Protein AF-A0A5U3G5N7-F1 (afdb_monomer_lite)

pLDDT: mean 86.76, std 11.55, range [34.03, 95.5]

Organism: Salmonella enterica I (NCBI:txid59201)

InterPro domains:
  IPR041140 Defence against restriction A, N-terminal [PF18788] (10-101)

Structure (mmCIF, N/CA/C/O backbone):
data_AF-A0A5U3G5N7-F1
#
_entry.id   AF-A0A5U3G5N7-F1
#
loop_
_atom_site.group_PDB
_atom_site.id
_atom_site.type_symbol
_atom_site.label_atom_id
_atom_site.label_alt_id
_atom_site.label_comp_id
_atom_site.label_asym_id
_atom_site.label_entity_id
_atom_site.label_seq_id
_atom_site.pdbx_PDB_ins_code
_atom_site.Cartn_x
_atom_site.Cartn_y
_atom_site.Cartn_z
_atom_site.occupancy
_atom_site.B_iso_or_equiv
_atom_site.auth_seq_id
_atom_site.auth_comp_id
_atom_site.auth_asym_id
_atom_site.auth_atom_id
_atom_site.pdbx_PDB_model_num
ATOM 1 N N . MET A 1 1 ? 2.552 1.329 -28.485 1.00 34.03 1 MET A N 1
ATOM 2 C CA . MET A 1 1 ? 2.959 0.572 -27.283 1.00 34.03 1 MET A CA 1
ATOM 3 C C . MET A 1 1 ? 1.820 0.660 -26.285 1.00 34.03 1 MET A C 1
ATOM 5 O O . MET A 1 1 ? 1.634 1.702 -25.669 1.00 34.03 1 MET A O 1
ATOM 9 N N . THR A 1 2 ? 0.983 -0.370 -26.220 1.00 40.31 2 THR A N 1
ATOM 10 C CA . THR A 1 2 ? -0.191 -0.418 -25.340 1.00 40.31 2 THR A CA 1
ATOM 11 C C . THR A 1 2 ? 0.303 -0.745 -23.934 1.00 40.31 2 THR A C 1
ATOM 13 O O . THR A 1 2 ? 0.330 -1.898 -23.523 1.00 40.31 2 THR A O 1
ATOM 16 N N . GLY A 1 3 ? 0.840 0.262 -23.243 1.00 42.22 3 GLY A N 1
ATOM 17 C CA . GLY A 1 3 ? 1.272 0.116 -21.860 1.00 42.22 3 GLY A CA 1
ATOM 18 C C . GLY A 1 3 ? 0.037 -0.123 -21.011 1.00 42.22 3 GLY A C 1
ATOM 19 O O . GLY A 1 3 ? -0.717 0.820 -20.771 1.00 42.22 3 GLY A O 1
ATOM 20 N N . ASN A 1 4 ? -0.191 -1.371 -20.603 1.00 47.41 4 ASN A N 1
ATOM 21 C CA . ASN A 1 4 ? -1.111 -1.682 -19.519 1.00 47.41 4 ASN A CA 1
ATOM 22 C C . ASN A 1 4 ? -0.614 -0.892 -18.308 1.00 47.41 4 ASN A C 1
ATOM 24 O O . ASN A 1 4 ? 0.347 -1.281 -17.654 1.00 47.41 4 ASN A O 1
ATOM 28 N N . LYS A 1 5 ? -1.190 0.292 -18.092 1.00 56.28 5 LYS A N 1
ATOM 29 C CA . LYS A 1 5 ? -0.916 1.106 -16.915 1.00 56.28 5 LYS A CA 1
ATOM 30 C C . LYS A 1 5 ? -1.454 0.286 -15.759 1.00 56.28 5 LYS A C 1
ATOM 32 O O . LYS A 1 5 ? -2.652 0.048 -15.715 1.00 56.28 5 LYS A O 1
ATOM 37 N N . TYR A 1 6 ? -0.570 -0.243 -14.929 1.00 67.56 6 TYR A N 1
ATOM 38 C CA . TYR A 1 6 ? -0.939 -0.798 -13.639 1.00 67.56 6 TYR A CA 1
ATOM 39 C C . TYR A 1 6 ? -0.899 0.333 -12.611 1.00 67.56 6 TYR A C 1
ATOM 41 O O . TYR A 1 6 ? -0.351 1.410 -12.858 1.00 67.56 6 TYR A O 1
ATOM 49 N N . ALA A 1 7 ? -1.520 0.109 -11.460 1.00 73.81 7 ALA A N 1
ATOM 50 C CA . ALA A 1 7 ? -1.413 1.009 -10.327 1.00 73.81 7 ALA A CA 1
ATOM 51 C C . ALA A 1 7 ? 0.060 1.148 -9.890 1.00 73.81 7 ALA A C 1
ATOM 53 O O . ALA A 1 7 ? 0.604 0.247 -9.251 1.00 73.81 7 ALA A O 1
ATOM 54 N N . THR A 1 8 ? 0.686 2.279 -10.224 1.00 80.19 8 THR A N 1
ATOM 55 C CA . THR A 1 8 ? 2.056 2.605 -9.819 1.00 80.19 8 THR A CA 1
ATOM 56 C C . THR A 1 8 ? 2.084 3.612 -8.677 1.00 80.19 8 THR A C 1
ATOM 58 O O . THR A 1 8 ? 1.220 4.487 -8.554 1.00 80.19 8 THR A O 1
ATOM 61 N N . VAL A 1 9 ? 3.100 3.486 -7.831 1.00 86.25 9 VAL A N 1
ATOM 62 C CA . VAL A 1 9 ? 3.443 4.433 -6.767 1.00 86.25 9 VAL A CA 1
ATOM 63 C C . VAL A 1 9 ? 4.913 4.822 -6.883 1.00 86.25 9 VAL A C 1
ATOM 65 O O . VAL A 1 9 ? 5.710 4.117 -7.497 1.00 86.25 9 VAL A O 1
ATOM 68 N N . ASP A 1 10 ? 5.281 5.953 -6.290 1.00 86.81 10 ASP A N 1
ATOM 69 C CA . ASP A 1 10 ? 6.675 6.389 -6.241 1.00 86.81 10 ASP A CA 1
ATOM 70 C C . ASP A 1 10 ? 7.491 5.447 -5.340 1.00 86.81 10 ASP A C 1
ATOM 72 O O . ASP A 1 10 ? 7.309 5.422 -4.118 1.00 86.81 10 ASP A O 1
ATOM 76 N N . PHE A 1 11 ? 8.392 4.669 -5.946 1.00 86.56 11 PHE A N 1
ATOM 77 C CA . PHE A 1 11 ? 9.226 3.704 -5.234 1.00 86.56 11 PHE A CA 1
ATOM 78 C C . PHE A 1 11 ? 10.160 4.362 -4.214 1.00 86.56 11 PHE A C 1
ATOM 80 O O . PHE A 1 11 ? 10.525 3.719 -3.229 1.00 86.56 11 PHE A O 1
ATOM 87 N N . ASP A 1 12 ? 10.523 5.635 -4.369 1.00 88.69 12 ASP A N 1
ATOM 88 C CA . ASP A 1 12 ? 11.353 6.342 -3.389 1.00 88.69 12 ASP A CA 1
ATOM 89 C C . ASP A 1 12 ? 10.553 6.798 -2.165 1.00 88.69 12 ASP A C 1
ATOM 91 O O . ASP A 1 12 ? 11.130 7.060 -1.105 1.00 88.69 12 ASP A O 1
ATOM 95 N N . GLN A 1 13 ? 9.223 6.820 -2.267 1.00 90.38 13 GLN A N 1
ATOM 96 C CA . GLN A 1 13 ? 8.301 7.307 -1.241 1.00 90.38 13 GLN A CA 1
ATOM 97 C C . GLN A 1 13 ? 7.283 6.236 -0.829 1.00 90.38 13 GLN A C 1
ATOM 99 O O . GLN A 1 13 ? 6.091 6.508 -0.697 1.00 90.38 13 GLN A O 1
ATOM 104 N N . ILE A 1 14 ? 7.737 5.013 -0.549 1.00 92.38 14 ILE A N 1
ATOM 105 C CA . ILE A 1 14 ? 6.872 3.976 0.030 1.00 92.38 14 ILE A CA 1
ATOM 106 C C . ILE A 1 14 ? 6.686 4.274 1.520 1.00 92.38 14 ILE A C 1
ATOM 108 O O . ILE A 1 14 ? 7.325 3.676 2.375 1.00 92.38 14 ILE A O 1
ATOM 112 N N . ASN A 1 15 ? 5.869 5.276 1.822 1.00 91.81 15 ASN A N 1
ATOM 113 C CA . ASN A 1 15 ? 5.507 5.780 3.146 1.00 91.81 15 ASN A CA 1
ATOM 114 C C . ASN A 1 15 ? 4.134 6.475 3.048 1.00 91.81 15 ASN A C 1
ATOM 116 O O . ASN A 1 15 ? 3.531 6.517 1.975 1.00 91.81 15 ASN A O 1
ATOM 120 N N . GLU A 1 16 ? 3.636 7.049 4.142 1.00 91.44 16 GLU A N 1
ATOM 121 C CA . GLU A 1 16 ? 2.328 7.719 4.163 1.00 91.44 16 GLU A CA 1
ATOM 122 C C . GLU A 1 16 ? 2.167 8.789 3.065 1.00 91.44 16 GLU A C 1
ATOM 124 O O . GLU A 1 16 ? 1.114 8.889 2.430 1.00 91.44 16 GLU A O 1
ATOM 129 N N . LYS A 1 17 ? 3.233 9.545 2.767 1.00 91.62 17 LYS A N 1
ATOM 130 C CA . LYS A 1 17 ? 3.207 10.609 1.758 1.00 91.62 17 LYS A CA 1
ATOM 131 C C . LYS A 1 17 ? 3.035 10.052 0.346 1.00 91.62 17 LYS A C 1
ATOM 133 O O . LYS A 1 17 ? 2.147 10.515 -0.371 1.00 91.62 17 LYS A O 1
ATOM 138 N N . GLY A 1 18 ? 3.857 9.087 -0.067 1.00 90.06 18 GLY A N 1
ATOM 139 C CA . GLY A 1 18 ? 3.761 8.527 -1.422 1.00 90.06 18 GLY A CA 1
ATOM 140 C C . GLY A 1 18 ? 2.575 7.580 -1.606 1.00 90.06 18 GLY A C 1
ATOM 141 O O . GLY A 1 18 ? 2.074 7.431 -2.719 1.00 90.06 18 GLY A O 1
ATOM 142 N N . LEU A 1 19 ? 2.041 7.018 -0.5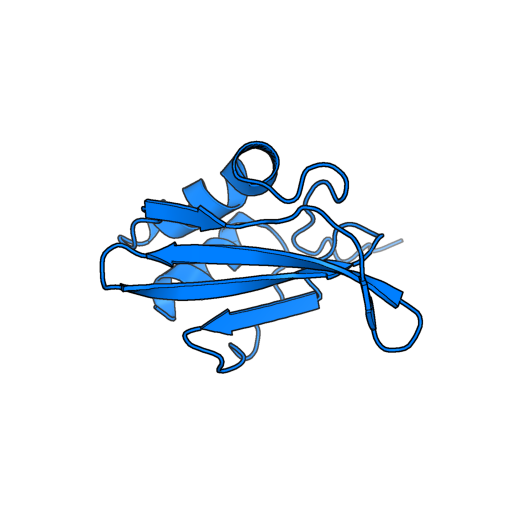17 1.00 92.94 19 LEU A N 1
ATOM 143 C CA . LEU A 1 19 ? 0.856 6.155 -0.544 1.00 92.94 19 LEU A CA 1
ATOM 144 C C . LEU A 1 19 ? -0.466 6.913 -0.365 1.00 92.94 19 LEU A C 1
ATOM 146 O O . LEU A 1 19 ? -1.533 6.299 -0.425 1.00 92.94 19 LEU A O 1
ATOM 150 N N . LYS A 1 20 ? -0.439 8.243 -0.219 1.00 93.06 20 LYS A 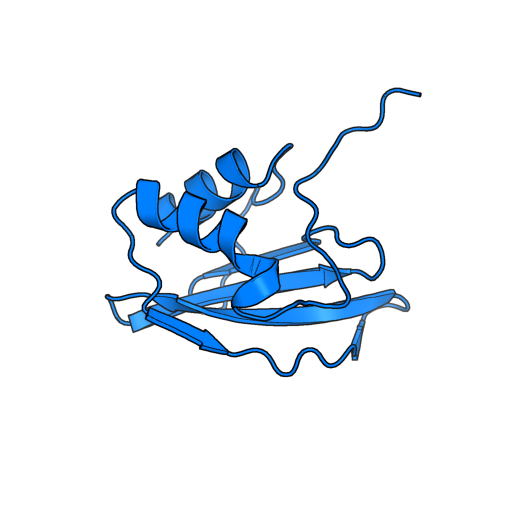N 1
ATOM 151 C CA . LYS A 1 20 ? -1.626 9.074 0.040 1.00 93.06 20 LYS A CA 1
ATOM 152 C C . LYS A 1 20 ? -2.778 8.833 -0.938 1.00 93.06 20 LYS A C 1
ATOM 154 O O . LYS A 1 20 ? -3.937 8.781 -0.522 1.00 93.06 20 LYS A O 1
ATOM 159 N N . SER A 1 21 ? -2.485 8.665 -2.228 1.00 91.56 21 SER A N 1
ATOM 160 C CA . SER A 1 21 ? -3.509 8.398 -3.251 1.00 91.56 21 SER A CA 1
ATOM 161 C C . SER A 1 21 ? -4.184 7.038 -3.061 1.00 91.56 21 SER A C 1
ATOM 163 O O . SER A 1 21 ? -5.397 6.930 -3.244 1.00 91.56 21 SER A O 1
ATOM 165 N N . LEU A 1 22 ? -3.419 6.019 -2.658 1.00 91.56 22 LEU A N 1
ATOM 166 C CA . LEU A 1 22 ? -3.934 4.680 -2.376 1.00 91.56 22 LEU A CA 1
ATOM 167 C C . LEU A 1 22 ? -4.762 4.673 -1.089 1.00 91.56 22 LEU A C 1
ATOM 169 O O . LEU A 1 22 ? -5.883 4.177 -1.092 1.00 91.56 22 LEU A O 1
ATOM 173 N N . ILE A 1 23 ? -4.257 5.308 -0.030 1.00 93.75 23 ILE A N 1
ATOM 174 C CA . ILE A 1 23 ? -4.969 5.484 1.244 1.00 93.75 23 ILE A CA 1
ATOM 175 C C . ILE A 1 23 ? -6.308 6.187 1.013 1.00 93.75 23 ILE A C 1
ATOM 177 O O . ILE A 1 23 ? -7.352 5.716 1.450 1.00 93.75 23 ILE A O 1
ATOM 181 N N . THR A 1 24 ? -6.301 7.276 0.239 1.00 93.88 24 THR A N 1
ATOM 182 C CA . THR A 1 24 ? -7.528 7.997 -0.126 1.00 93.88 24 THR A CA 1
ATOM 183 C C . THR A 1 24 ? -8.513 7.102 -0.882 1.00 93.88 24 THR A C 1
ATOM 185 O O . THR A 1 24 ? -9.720 7.211 -0.677 1.00 93.88 24 THR A O 1
ATOM 188 N N . ALA A 1 25 ? -8.028 6.231 -1.771 1.00 92.44 25 ALA A N 1
ATOM 189 C CA . ALA A 1 25 ? -8.883 5.305 -2.508 1.00 92.44 25 ALA A CA 1
ATOM 190 C C . ALA A 1 25 ? -9.496 4.224 -1.603 1.00 92.44 25 ALA A C 1
ATOM 192 O O . ALA A 1 25 ? -10.681 3.933 -1.752 1.00 92.44 25 ALA A O 1
ATOM 193 N N . ILE A 1 26 ? -8.732 3.693 -0.644 1.00 92.62 26 ILE A N 1
ATOM 194 C CA . ILE A 1 26 ? -9.225 2.745 0.368 1.00 92.62 26 ILE A CA 1
ATOM 195 C C . ILE A 1 26 ? -10.288 3.421 1.242 1.00 92.62 26 ILE A C 1
ATOM 197 O O . ILE A 1 26 ? -11.404 2.918 1.334 1.00 92.62 26 ILE A O 1
ATOM 201 N N . ASN A 1 27 ? -10.008 4.618 1.766 1.00 93.06 27 ASN A N 1
ATOM 202 C CA . ASN A 1 27 ? -10.932 5.368 2.627 1.00 93.06 27 ASN A CA 1
ATOM 203 C C . ASN A 1 27 ? -12.289 5.656 1.967 1.00 93.06 27 ASN A C 1
ATOM 205 O O . ASN A 1 27 ? -13.319 5.690 2.637 1.00 93.06 27 ASN A O 1
ATOM 209 N N . LYS A 1 28 ? -12.331 5.796 0.637 1.00 93.62 28 LYS A N 1
ATOM 210 C CA . LYS A 1 28 ? -13.585 5.977 -0.117 1.00 93.62 28 LYS A CA 1
ATOM 211 C C . LYS A 1 28 ? -14.508 4.755 -0.116 1.00 93.62 28 LYS A C 1
ATOM 213 O O . LYS A 1 28 ? -15.654 4.885 -0.533 1.00 93.62 28 LYS A O 1
ATOM 218 N N . THR A 1 29 ? -14.032 3.592 0.320 1.00 90.31 29 THR A N 1
ATOM 219 C CA . THR A 1 29 ? -14.847 2.371 0.431 1.00 90.31 29 THR A CA 1
ATOM 220 C C . THR A 1 29 ? -15.585 2.247 1.765 1.00 90.31 29 THR A C 1
ATOM 222 O O . THR A 1 29 ? -16.418 1.358 1.895 1.00 90.31 29 THR A O 1
ATOM 225 N N . GLY A 1 30 ? -15.311 3.133 2.731 1.00 89.00 30 GLY A N 1
ATOM 226 C CA . GLY A 1 30 ? -15.802 3.031 4.112 1.00 89.00 30 GLY A CA 1
ATOM 227 C C . GLY A 1 30 ? -14.775 2.445 5.091 1.00 89.00 30 GLY A C 1
ATOM 228 O O . GLY A 1 30 ? -14.962 2.539 6.302 1.00 89.00 30 GLY A O 1
ATOM 229 N N . THR A 1 31 ? -13.668 1.907 4.578 1.00 91.88 31 THR A N 1
ATOM 230 C CA . THR A 1 31 ? -12.551 1.371 5.366 1.00 91.88 31 THR A CA 1
ATOM 231 C C . THR A 1 31 ? -11.531 2.459 5.676 1.00 91.88 31 THR A C 1
ATOM 233 O O . THR A 1 31 ? -10.916 2.984 4.757 1.00 91.88 31 THR A O 1
ATOM 236 N N . THR A 1 32 ? -11.298 2.781 6.948 1.00 93.94 32 THR A N 1
ATOM 237 C CA . THR A 1 32 ? -10.312 3.804 7.340 1.00 93.94 32 THR A CA 1
ATOM 238 C C . THR A 1 32 ? -8.933 3.195 7.575 1.00 93.94 32 THR A C 1
ATOM 240 O O 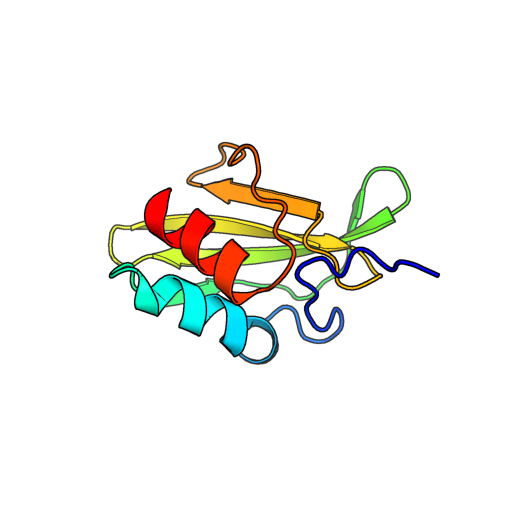. THR A 1 32 ? -8.788 2.295 8.403 1.00 93.94 32 THR A O 1
ATOM 243 N N . VAL A 1 33 ? -7.910 3.726 6.902 1.00 94.88 33 VAL A N 1
ATOM 244 C CA . VAL A 1 33 ? -6.498 3.495 7.253 1.00 94.88 33 VAL A CA 1
ATOM 245 C C . VAL A 1 33 ? -6.114 4.411 8.417 1.00 94.88 33 VAL A C 1
ATOM 247 O O . VAL A 1 33 ? -6.228 5.630 8.295 1.00 94.88 33 VAL A O 1
ATOM 250 N N . LEU A 1 34 ? -5.659 3.828 9.525 1.00 94.69 34 LEU A N 1
ATOM 251 C CA . LEU A 1 34 ? -5.197 4.547 10.715 1.00 94.69 34 LEU A CA 1
ATOM 252 C C . LEU A 1 34 ? -3.709 4.887 10.655 1.00 94.69 34 LEU A C 1
ATOM 254 O O . LEU A 1 34 ? -3.315 5.986 11.029 1.00 94.69 34 LEU A O 1
ATOM 258 N N . GLU A 1 35 ? -2.890 3.940 10.202 1.00 94.06 35 GLU A N 1
ATOM 259 C CA . GLU A 1 35 ? -1.435 4.067 10.250 1.00 94.06 35 GLU A CA 1
ATOM 260 C C . GLU A 1 35 ? -0.780 3.414 9.034 1.00 94.06 35 GLU A C 1
ATOM 262 O O . GLU A 1 35 ? -1.284 2.435 8.472 1.00 94.06 35 GLU A O 1
ATOM 267 N N . VAL A 1 36 ? 0.366 3.967 8.636 1.00 95.25 36 VAL A N 1
ATOM 268 C CA . VAL A 1 36 ? 1.228 3.425 7.588 1.00 95.25 36 VAL A CA 1
ATOM 269 C C . VAL A 1 36 ? 2.583 3.078 8.188 1.00 95.25 36 VAL A C 1
ATOM 271 O O . VAL A 1 36 ? 3.426 3.949 8.391 1.00 95.25 36 VAL A O 1
ATOM 274 N N . GLU A 1 37 ? 2.835 1.791 8.396 1.00 93.25 37 GLU A N 1
ATOM 275 C CA . GLU A 1 37 ? 4.157 1.314 8.781 1.00 93.25 37 GLU A CA 1
ATOM 276 C C . GLU A 1 37 ? 4.970 1.007 7.523 1.00 93.25 37 GLU A C 1
ATOM 278 O O . GLU A 1 37 ? 4.660 0.093 6.751 1.00 93.25 37 GLU A O 1
ATOM 283 N N . SER A 1 38 ? 6.059 1.736 7.310 1.00 92.06 38 SER A N 1
ATOM 284 C CA . SER A 1 38 ? 7.004 1.405 6.251 1.00 92.06 38 SER A CA 1
ATOM 285 C C . SER A 1 38 ? 8.421 1.778 6.641 1.00 92.06 38 SER A C 1
ATOM 287 O O . SER A 1 38 ? 8.695 2.903 7.048 1.00 92.06 38 SER A O 1
ATOM 289 N N . SER A 1 39 ? 9.348 0.845 6.439 1.00 85.19 39 SER A N 1
ATOM 290 C CA . SER A 1 39 ? 10.780 1.124 6.560 1.00 85.19 39 SER A CA 1
ATOM 291 C C . SER A 1 39 ? 11.335 1.866 5.341 1.00 85.19 39 SER A C 1
ATOM 293 O O . SER A 1 39 ? 12.480 2.313 5.374 1.00 85.19 39 SER A O 1
ATOM 295 N N . ASN A 1 40 ? 10.564 1.930 4.241 1.00 86.31 40 ASN A N 1
ATOM 296 C CA . ASN A 1 40 ? 10.977 2.400 2.914 1.00 86.31 40 ASN A CA 1
ATOM 297 C C . ASN A 1 40 ? 12.315 1.790 2.429 1.00 86.31 40 ASN A C 1
ATOM 299 O O . ASN A 1 40 ? 12.968 2.310 1.522 1.00 86.31 40 ASN A O 1
ATOM 303 N N . ARG A 1 41 ? 12.742 0.672 3.030 1.00 87.94 41 ARG A N 1
ATOM 304 C CA . ARG A 1 41 ? 13.986 -0.027 2.716 1.00 87.94 41 ARG A CA 1
ATOM 305 C C . ARG A 1 41 ? 13.697 -1.077 1.655 1.00 87.94 41 ARG A C 1
ATOM 307 O O . ARG A 1 41 ? 12.821 -1.920 1.830 1.00 87.94 41 ARG A O 1
ATOM 314 N N . ALA A 1 42 ? 14.463 -1.037 0.570 1.00 90.44 42 ALA A N 1
ATOM 315 C CA . ALA A 1 42 ? 14.404 -2.076 -0.443 1.00 90.44 42 ALA A CA 1
ATOM 316 C C . ALA A 1 42 ? 15.027 -3.376 0.087 1.00 90.44 42 ALA A C 1
ATOM 318 O O . ALA A 1 42 ? 16.074 -3.370 0.734 1.00 90.44 42 ALA A O 1
ATOM 319 N N . THR A 1 43 ? 14.380 -4.488 -0.224 1.00 91.25 43 THR A N 1
ATOM 320 C CA . THR A 1 43 ? 14.862 -5.855 -0.025 1.00 91.25 43 THR A CA 1
ATOM 321 C C . THR A 1 43 ? 14.915 -6.544 -1.382 1.00 91.25 43 THR A C 1
ATOM 323 O O . THR A 1 43 ? 14.214 -6.133 -2.304 1.00 91.25 43 THR A O 1
ATOM 326 N N . THR A 1 44 ? 15.748 -7.569 -1.535 1.00 91.31 44 THR A N 1
ATOM 327 C CA . THR A 1 44 ? 15.787 -8.347 -2.778 1.00 91.31 44 THR A CA 1
ATOM 328 C C . THR A 1 44 ? 14.923 -9.584 -2.616 1.00 91.31 44 THR A C 1
ATOM 330 O O . THR A 1 44 ? 15.121 -10.361 -1.682 1.00 91.31 44 THR A O 1
ATOM 333 N N . LYS A 1 45 ? 13.984 -9.782 -3.538 1.00 85.81 45 LYS A N 1
ATOM 334 C CA . LYS A 1 45 ? 13.134 -10.967 -3.607 1.00 85.81 45 LYS A CA 1
ATOM 335 C C . LYS A 1 45 ? 13.165 -11.499 -5.033 1.00 85.81 45 LYS A C 1
ATOM 337 O O . LYS A 1 45 ? 12.877 -10.754 -5.962 1.00 85.81 45 LYS A O 1
ATOM 342 N N . ASP A 1 46 ? 13.567 -12.757 -5.197 1.00 85.12 46 ASP A N 1
ATOM 343 C CA . ASP A 1 46 ? 13.647 -13.425 -6.505 1.00 85.12 46 ASP A CA 1
ATOM 344 C C . ASP A 1 46 ? 14.465 -12.624 -7.547 1.00 85.12 46 ASP A C 1
ATOM 346 O O . ASP A 1 46 ? 14.145 -12.583 -8.730 1.00 85.12 46 ASP A O 1
ATOM 350 N N . GLY A 1 47 ? 15.521 -11.939 -7.088 1.00 87.69 47 GLY A N 1
ATOM 351 C CA . GLY A 1 47 ? 16.386 -11.091 -7.921 1.00 87.69 47 GLY A CA 1
ATOM 352 C C . GLY A 1 47 ? 15.876 -9.665 -8.175 1.00 87.69 47 GLY A C 1
ATOM 353 O O . GLY A 1 47 ? 16.620 -8.860 -8.729 1.00 87.69 47 GLY A O 1
ATOM 354 N N . VAL A 1 48 ? 14.665 -9.317 -7.727 1.00 87.44 48 VAL A N 1
ATOM 355 C CA . VAL A 1 48 ? 14.045 -7.994 -7.917 1.00 87.44 48 VAL A CA 1
ATOM 356 C C . VAL A 1 48 ? 14.071 -7.193 -6.616 1.00 87.44 48 VAL A C 1
ATOM 358 O O . VAL A 1 48 ? 13.827 -7.729 -5.530 1.00 87.44 48 VAL A O 1
ATOM 361 N N . LYS A 1 49 ? 14.359 -5.889 -6.704 1.00 91.25 49 LYS A N 1
ATOM 362 C CA . LYS A 1 49 ? 14.268 -4.984 -5.553 1.00 91.25 49 LYS A CA 1
ATOM 363 C C . LYS A 1 49 ? 12.806 -4.675 -5.259 1.00 91.25 49 LYS A C 1
ATOM 365 O O . LYS A 1 49 ? 12.081 -4.198 -6.124 1.00 91.25 49 LYS A O 1
ATOM 370 N N . VAL A 1 50 ? 12.391 -4.911 -4.021 1.00 93.62 50 VAL A N 1
ATOM 371 C CA . VAL A 1 50 ? 11.029 -4.661 -3.556 1.00 93.62 50 VAL A CA 1
ATOM 372 C C . VAL A 1 50 ? 11.017 -3.924 -2.224 1.00 93.62 50 VAL A C 1
ATOM 374 O O . VAL A 1 50 ? 11.873 -4.135 -1.365 1.00 93.62 50 VAL A O 1
ATOM 377 N N . LYS A 1 51 ? 10.016 -3.074 -2.029 1.00 94.81 51 LYS A N 1
ATOM 378 C CA . LYS A 1 51 ? 9.703 -2.409 -0.764 1.00 94.81 51 LYS A CA 1
ATOM 379 C C . LYS A 1 51 ? 8.345 -2.874 -0.275 1.00 94.81 51 LYS A C 1
ATOM 381 O O . LYS A 1 51 ? 7.465 -3.198 -1.069 1.00 94.81 51 LYS A O 1
ATOM 386 N N . THR A 1 52 ? 8.173 -2.888 1.038 1.00 93.69 52 THR A N 1
ATOM 387 C CA . THR A 1 52 ? 6.916 -3.280 1.672 1.00 93.69 52 THR A CA 1
ATOM 388 C C . THR A 1 52 ? 6.426 -2.189 2.602 1.00 93.69 52 THR A C 1
ATOM 390 O O . T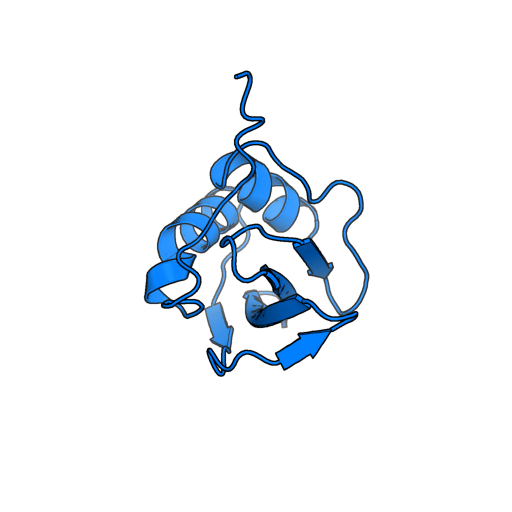HR A 1 52 ? 7.209 -1.690 3.409 1.00 93.69 52 THR A O 1
ATOM 393 N N . ALA A 1 53 ? 5.134 -1.890 2.533 1.00 95.31 53 ALA A N 1
ATOM 394 C CA . ALA A 1 53 ? 4.439 -1.074 3.519 1.00 95.31 53 ALA A CA 1
ATOM 395 C C . ALA A 1 53 ? 3.248 -1.845 4.083 1.00 95.31 53 ALA A C 1
ATOM 397 O O . ALA A 1 53 ? 2.640 -2.667 3.389 1.00 95.31 53 ALA A O 1
ATOM 398 N N . LYS A 1 54 ? 2.914 -1.567 5.337 1.00 95.44 54 LYS A N 1
ATOM 399 C CA . LYS A 1 54 ? 1.715 -2.060 6.001 1.00 95.44 54 LYS A CA 1
ATOM 400 C C . LYS A 1 54 ? 0.793 -0.886 6.283 1.00 95.44 54 LYS A C 1
ATOM 402 O O . LYS A 1 54 ? 1.240 0.175 6.700 1.00 95.44 54 LYS A O 1
ATOM 407 N N . LEU A 1 55 ? -0.488 -1.099 6.043 1.00 95.50 55 LEU A N 1
ATOM 408 C CA . LEU A 1 55 ? -1.569 -0.181 6.341 1.00 95.50 55 LEU A CA 1
ATOM 409 C C . LEU A 1 55 ? -2.393 -0.835 7.447 1.00 95.50 55 LEU A C 1
ATOM 411 O O . LEU A 1 55 ? -2.946 -1.920 7.239 1.00 95.50 55 LEU A O 1
ATOM 415 N N . VAL A 1 56 ? -2.432 -0.202 8.613 1.00 95.19 56 VAL A N 1
ATOM 416 C CA . VAL A 1 56 ? -3.267 -0.637 9.735 1.00 95.19 56 VAL A CA 1
ATOM 417 C C . VAL A 1 56 ? -4.641 -0.011 9.555 1.00 95.19 56 VAL A C 1
ATOM 419 O O . VAL A 1 56 ? -4.758 1.202 9.372 1.00 95.19 56 VAL A O 1
ATOM 422 N N . LEU A 1 57 ? -5.674 -0.841 9.559 1.00 94.94 57 LEU A N 1
ATOM 423 C CA . LEU A 1 57 ? -7.060 -0.435 9.380 1.00 94.94 57 LEU A CA 1
ATOM 424 C C . LEU A 1 57 ? -7.750 -0.231 10.732 1.00 94.94 57 LEU A C 1
ATOM 426 O O . LEU A 1 57 ? -7.317 -0.758 11.756 1.00 94.94 57 LEU A O 1
ATOM 430 N N . GLN A 1 58 ? -8.835 0.543 10.735 1.00 92.94 58 GLN A N 1
ATOM 431 C CA . GLN A 1 58 ? -9.575 0.902 11.955 1.00 92.94 58 GLN A CA 1
ATOM 432 C C . GLN A 1 58 ? -10.149 -0.278 12.743 1.00 92.94 58 GLN A C 1
ATOM 434 O O . GLN A 1 58 ? -10.370 -0.168 13.944 1.00 92.94 58 GLN A O 1
ATOM 439 N N . ASP A 1 59 ? -10.395 -1.398 12.077 1.00 90.62 59 ASP A N 1
ATOM 440 C CA . ASP A 1 59 ? -10.906 -2.635 12.664 1.00 90.62 59 ASP A CA 1
ATOM 441 C C . ASP A 1 59 ? -9.781 -3.573 13.146 1.00 90.62 59 ASP A C 1
ATOM 443 O O . ASP A 1 59 ? -10.038 -4.706 13.551 1.00 90.62 59 ASP A O 1
ATOM 447 N N . GLY A 1 60 ? -8.529 -3.105 13.111 1.00 90.00 60 GLY A N 1
ATOM 448 C CA . GLY A 1 60 ? -7.343 -3.869 13.490 1.00 90.00 60 GLY A CA 1
ATOM 449 C C . GLY A 1 60 ? -6.806 -4.774 12.381 1.00 90.00 60 GLY A C 1
ATOM 450 O O . GLY A 1 60 ? -5.804 -5.461 12.597 1.00 90.00 60 GLY A O 1
ATOM 451 N N . GLN A 1 61 ? -7.424 -4.784 11.196 1.00 93.81 61 GLN A N 1
ATOM 452 C CA . GLN A 1 61 ? -6.890 -5.522 10.060 1.00 93.81 61 GLN A CA 1
ATOM 453 C C . GLN A 1 61 ? -5.633 -4.855 9.492 1.00 93.81 61 GLN A C 1
ATOM 455 O O . GLN A 1 61 ? -5.412 -3.650 9.616 1.00 93.81 61 GLN A O 1
ATOM 460 N N . MET A 1 62 ? -4.795 -5.653 8.834 1.00 95.25 62 MET A N 1
ATOM 461 C CA . MET A 1 62 ? -3.523 -5.205 8.280 1.00 95.25 62 MET A CA 1
ATOM 462 C C . MET A 1 62 ? -3.424 -5.536 6.795 1.00 95.25 62 MET A C 1
ATOM 464 O O . MET A 1 62 ? -3.344 -6.704 6.398 1.00 95.25 62 MET A O 1
ATOM 468 N N . LEU A 1 63 ? -3.351 -4.493 5.973 1.00 94.44 63 LEU A N 1
ATOM 469 C CA . LEU A 1 63 ? -3.059 -4.600 4.549 1.00 94.44 63 LEU A CA 1
ATOM 470 C C . LEU A 1 63 ? -1.558 -4.438 4.322 1.00 94.44 63 LEU A C 1
ATOM 472 O O . LEU A 1 63 ? -0.984 -3.403 4.630 1.00 94.44 63 LEU A O 1
ATOM 476 N N . THR A 1 64 ? -0.899 -5.444 3.758 1.00 94.06 64 THR A N 1
ATOM 477 C CA . THR A 1 64 ? 0.510 -5.359 3.353 1.00 94.06 64 THR A CA 1
ATOM 478 C C . THR A 1 64 ? 0.602 -5.217 1.844 1.00 94.06 64 THR A C 1
ATOM 480 O O . THR A 1 64 ? 0.080 -6.061 1.115 1.00 94.06 64 THR A O 1
ATOM 483 N N . ILE A 1 65 ? 1.309 -4.194 1.377 1.00 92.69 65 ILE A N 1
ATOM 484 C CA . ILE A 1 65 ? 1.607 -3.975 -0.039 1.00 92.69 65 ILE A CA 1
ATOM 485 C C . ILE A 1 65 ? 3.090 -4.206 -0.312 1.00 92.69 65 ILE A C 1
ATOM 487 O O . ILE A 1 65 ? 3.946 -3.808 0.478 1.00 92.69 65 ILE A O 1
ATOM 491 N N . GLN A 1 66 ? 3.386 -4.844 -1.440 1.00 91.88 66 GLN A N 1
ATOM 492 C CA . GLN A 1 66 ? 4.737 -5.024 -1.958 1.00 91.88 66 GLN A CA 1
ATOM 493 C C . GLN A 1 66 ? 4.864 -4.293 -3.290 1.00 91.88 66 GLN A C 1
ATOM 495 O O . GLN A 1 66 ? 4.099 -4.554 -4.218 1.00 91.88 66 GLN A O 1
ATOM 500 N N . VAL A 1 67 ? 5.864 -3.428 -3.394 1.00 91.69 67 VAL A N 1
ATOM 501 C CA . VAL A 1 67 ? 6.135 -2.600 -4.571 1.00 91.69 67 VAL A CA 1
ATOM 502 C C . VAL A 1 67 ? 7.504 -2.964 -5.124 1.00 91.69 67 VAL A C 1
ATOM 504 O O . VAL A 1 67 ? 8.436 -3.100 -4.336 1.00 91.69 67 VAL A O 1
ATOM 507 N N . ASN A 1 68 ? 7.635 -3.166 -6.432 1.00 91.12 68 ASN A N 1
ATOM 508 C CA . ASN A 1 68 ? 8.931 -3.392 -7.085 1.00 91.12 68 ASN A CA 1
ATOM 509 C C . ASN A 1 68 ? 9.626 -2.063 -7.446 1.00 91.12 68 ASN A C 1
ATOM 511 O O . ASN A 1 68 ? 9.062 -0.987 -7.268 1.00 91.12 68 ASN A O 1
ATOM 515 N N . ASP A 1 69 ? 10.852 -2.134 -7.955 1.00 89.00 69 ASP A N 1
ATOM 516 C CA . ASP A 1 69 ? 11.667 -0.973 -8.334 1.00 89.00 69 ASP A CA 1
ATOM 517 C C . ASP A 1 69 ? 11.106 -0.131 -9.489 1.00 89.00 69 ASP A C 1
ATOM 519 O O . ASP A 1 69 ? 11.477 1.035 -9.616 1.00 89.00 69 ASP A O 1
ATOM 523 N N . THR A 1 70 ? 10.173 -0.663 -10.281 1.00 87.94 70 THR A N 1
ATOM 524 C CA . THR A 1 70 ? 9.409 0.102 -11.282 1.00 87.94 70 THR A CA 1
ATOM 525 C C . THR A 1 70 ? 8.213 0.855 -10.686 1.00 87.94 70 THR A C 1
ATOM 527 O O . THR A 1 70 ? 7.559 1.622 -11.392 1.00 87.94 70 THR A O 1
ATOM 530 N N . GLY A 1 71 ? 7.940 0.685 -9.388 1.00 86.94 71 GLY A N 1
ATOM 531 C CA . GLY A 1 71 ? 6.822 1.317 -8.686 1.00 86.94 71 GLY A CA 1
ATOM 532 C C . GLY A 1 71 ? 5.505 0.543 -8.787 1.00 86.94 71 GLY A C 1
ATOM 533 O O . GLY A 1 71 ? 4.487 1.010 -8.275 1.00 86.94 71 GLY A O 1
ATOM 534 N N . ASP A 1 72 ? 5.497 -0.636 -9.410 1.00 87.94 72 ASP A N 1
ATOM 535 C CA . ASP A 1 72 ? 4.314 -1.484 -9.533 1.00 87.94 72 ASP A CA 1
ATOM 536 C C . ASP A 1 72 ? 4.026 -2.229 -8.229 1.00 87.94 72 ASP A C 1
ATOM 538 O O . ASP A 1 72 ? 4.907 -2.825 -7.595 1.00 87.94 72 ASP A O 1
ATOM 542 N N . ILE A 1 73 ? 2.748 -2.269 -7.852 1.00 88.38 73 ILE A N 1
ATOM 543 C CA . ILE A 1 73 ? 2.289 -3.077 -6.723 1.00 88.38 73 ILE A CA 1
ATOM 544 C C . ILE A 1 73 ? 2.203 -4.542 -7.172 1.00 88.38 73 ILE A C 1
ATOM 546 O O . ILE A 1 73 ? 1.263 -4.972 -7.835 1.00 88.38 73 ILE A O 1
ATOM 550 N N . SER A 1 74 ? 3.220 -5.313 -6.795 1.00 86.69 74 SER A N 1
ATOM 551 C CA . SER A 1 74 ? 3.411 -6.717 -7.185 1.00 86.69 74 SER A CA 1
ATOM 552 C C . SER A 1 74 ? 2.612 -7.710 -6.336 1.00 86.69 74 SER A C 1
ATOM 554 O O . SER A 1 74 ? 2.319 -8.815 -6.788 1.00 86.69 74 SER A O 1
ATOM 556 N N . SER A 1 75 ? 2.256 -7.345 -5.101 1.00 88.81 75 SER A N 1
ATOM 557 C CA . SER A 1 75 ? 1.445 -8.181 -4.210 1.00 88.81 75 SER A CA 1
ATOM 558 C C . SER A 1 75 ? 0.712 -7.326 -3.188 1.00 88.81 75 SER A C 1
ATOM 560 O O . SER A 1 75 ? 1.282 -6.393 -2.623 1.00 88.81 75 SER A O 1
ATOM 562 N N . VAL A 1 76 ? -0.514 -7.736 -2.862 1.00 91.75 76 VAL A N 1
ATOM 563 C CA . VAL A 1 76 ? -1.276 -7.213 -1.726 1.00 91.75 76 VAL A CA 1
ATOM 564 C C . VAL A 1 76 ? -1.760 -8.367 -0.859 1.00 91.75 76 VAL A C 1
ATOM 566 O O . VAL A 1 76 ? -2.199 -9.397 -1.372 1.00 91.75 76 VAL A O 1
ATOM 569 N N . LYS A 1 77 ? -1.653 -8.211 0.459 1.00 94.00 77 LYS A N 1
ATOM 570 C CA . LYS A 1 77 ? -2.110 -9.194 1.442 1.00 94.00 77 LYS A CA 1
ATOM 571 C C . LYS A 1 77 ? -2.994 -8.533 2.485 1.00 94.00 77 LYS A C 1
ATOM 573 O O . LYS A 1 77 ? -2.643 -7.460 2.957 1.00 94.00 77 LYS A O 1
ATOM 578 N N . LEU A 1 78 ? -4.060 -9.206 2.894 1.00 94.00 78 LEU A N 1
ATOM 579 C CA . LEU A 1 78 ? -4.877 -8.850 4.045 1.00 94.00 78 LEU A CA 1
ATOM 580 C C . LEU A 1 78 ? -4.657 -9.877 5.152 1.00 94.00 78 LEU A C 1
ATOM 582 O O . LEU A 1 78 ? -4.834 -11.075 4.925 1.00 94.00 78 LEU A O 1
ATOM 586 N N . ASN A 1 79 ? -4.229 -9.428 6.332 1.00 93.25 79 ASN A N 1
ATOM 587 C CA . ASN A 1 79 ? -3.950 -10.295 7.483 1.00 93.25 79 ASN A CA 1
ATOM 588 C C . ASN A 1 79 ? -3.039 -11.486 7.110 1.00 93.25 79 ASN A C 1
ATOM 590 O O . ASN A 1 79 ? -3.260 -12.629 7.506 1.00 93.25 79 ASN A O 1
ATOM 594 N N . GLY A 1 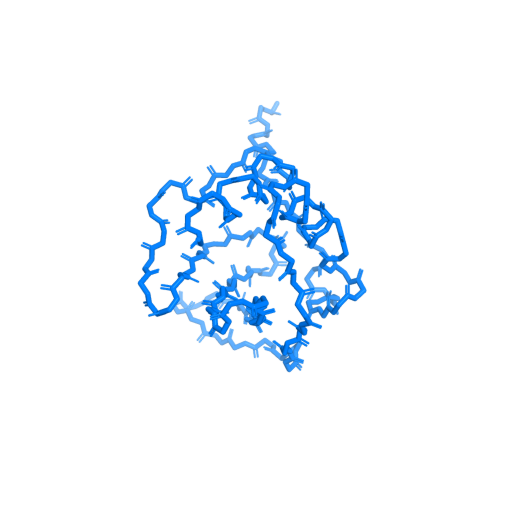80 ? -2.034 -11.224 6.264 1.00 90.88 80 GLY A N 1
ATOM 595 C CA . GLY A 1 80 ? -1.075 -12.218 5.768 1.00 90.88 80 GLY A CA 1
ATOM 596 C C . GLY A 1 80 ? -1.553 -13.084 4.592 1.00 90.88 80 GLY A C 1
ATOM 597 O O . GLY A 1 80 ? -0.725 -13.761 3.978 1.00 90.88 80 GLY A O 1
ATOM 598 N N . ARG A 1 81 ? -2.836 -13.032 4.214 1.00 92.31 81 ARG A N 1
ATOM 599 C CA . ARG A 1 81 ? -3.400 -13.772 3.071 1.00 92.31 81 ARG A CA 1
ATOM 600 C C . ARG A 1 81 ? -3.374 -12.918 1.809 1.00 92.31 81 ARG A C 1
ATOM 602 O O . ARG A 1 81 ? -3.790 -11.768 1.842 1.00 92.31 81 ARG A O 1
ATOM 609 N N . VAL A 1 82 ? -2.888 -13.464 0.696 1.00 90.69 82 VAL A N 1
ATOM 610 C CA . VAL A 1 82 ? -2.860 -12.748 -0.592 1.00 90.69 82 VAL A CA 1
ATOM 611 C C . VAL A 1 82 ? -4.286 -12.452 -1.048 1.00 90.69 82 VAL A C 1
ATOM 613 O O . VAL A 1 82 ? -5.120 -13.354 -1.061 1.00 90.69 82 VAL A O 1
ATOM 616 N N . ILE A 1 83 ? -4.548 -11.204 -1.441 1.00 88.50 83 ILE A N 1
ATOM 617 C CA . ILE A 1 83 ? -5.803 -10.833 -2.097 1.00 88.50 83 ILE A CA 1
ATOM 618 C C . ILE A 1 83 ? -5.669 -11.213 -3.579 1.00 88.50 83 ILE A C 1
ATOM 620 O O . ILE A 1 83 ? -4.836 -10.625 -4.281 1.00 88.50 83 ILE A O 1
ATOM 624 N N . PRO A 1 84 ? -6.435 -12.197 -4.081 1.00 74.31 84 PRO A N 1
ATOM 625 C CA . PRO A 1 84 ? -6.401 -12.547 -5.494 1.00 74.31 84 PRO A CA 1
ATOM 626 C C . PRO A 1 84 ? -6.910 -11.371 -6.335 1.00 74.31 84 PRO A C 1
ATOM 628 O O . PRO A 1 84 ? -7.794 -10.630 -5.913 1.00 74.31 84 PRO A O 1
ATOM 631 N N . ASN A 1 85 ? -6.355 -11.194 -7.536 1.00 67.69 85 ASN A N 1
ATOM 632 C CA . ASN A 1 85 ? -6.722 -10.114 -8.462 1.00 67.69 85 ASN A CA 1
ATOM 633 C C . ASN A 1 85 ? -6.506 -8.690 -7.921 1.00 67.69 85 ASN A C 1
ATOM 635 O O . ASN A 1 85 ? -7.081 -7.737 -8.439 1.00 67.69 85 ASN A O 1
ATOM 639 N N . ALA A 1 86 ? -5.603 -8.505 -6.953 1.00 70.88 86 ALA A N 1
ATOM 640 C CA . ALA A 1 86 ? -5.121 -7.182 -6.545 1.00 70.88 86 ALA A CA 1
ATOM 641 C C . ALA A 1 86 ? -4.209 -6.509 -7.600 1.00 70.88 86 ALA A C 1
ATOM 643 O O . ALA A 1 86 ? -3.394 -5.651 -7.275 1.00 70.88 86 ALA A O 1
ATOM 644 N N . GLN A 1 87 ? -4.334 -6.899 -8.869 1.00 68.69 87 GLN A N 1
ATOM 645 C CA . GLN A 1 87 ? -3.759 -6.203 -10.010 1.00 68.69 87 GLN A CA 1
ATOM 646 C C . GLN A 1 87 ? -4.861 -5.340 -10.608 1.00 68.69 87 GLN A C 1
ATOM 648 O O . GLN A 1 87 ? -5.887 -5.840 -11.063 1.00 68.69 87 GLN A O 1
ATOM 653 N N . SER A 1 88 ? -4.677 -4.029 -10.562 1.00 75.19 88 SER A N 1
ATOM 654 C CA . SER A 1 88 ? -5.653 -3.071 -11.069 1.00 75.19 88 SER A CA 1
ATOM 655 C C . SER A 1 88 ? -4.970 -2.068 -11.991 1.00 75.19 88 SER A C 1
ATOM 657 O O . SER A 1 88 ? -3.796 -1.751 -11.776 1.00 75.19 88 SER A O 1
ATOM 659 N N . PRO A 1 89 ? -5.690 -1.555 -13.004 1.00 74.62 89 PRO A N 1
ATOM 660 C CA . PRO A 1 89 ? -5.122 -0.636 -13.986 1.00 74.62 89 PRO A CA 1
ATOM 661 C C . PRO A 1 89 ? -4.798 0.749 -13.397 1.00 74.62 89 PRO A C 1
ATOM 663 O O . PRO A 1 89 ? -4.103 1.563 -13.995 1.00 74.62 89 PRO A O 1
ATOM 666 N N . ASP A 1 90 ? -5.315 1.057 -12.210 1.00 84.06 90 ASP A N 1
ATOM 667 C CA . ASP A 1 90 ? -5.079 2.329 -11.550 1.00 84.06 90 ASP A CA 1
ATOM 668 C C . ASP A 1 90 ? -5.226 2.211 -10.026 1.00 84.06 90 ASP A C 1
ATOM 670 O O . ASP A 1 90 ? -5.853 1.287 -9.498 1.00 84.06 90 ASP A O 1
ATOM 674 N N . ILE A 1 91 ? -4.647 3.182 -9.316 1.00 85.38 91 ILE A N 1
ATOM 675 C CA . ILE A 1 91 ? -4.622 3.240 -7.847 1.00 85.38 91 ILE A CA 1
ATOM 676 C C . ILE A 1 91 ? -6.028 3.319 -7.237 1.00 85.38 91 ILE A C 1
ATOM 678 O O . ILE A 1 91 ? -6.234 2.817 -6.132 1.00 85.38 91 ILE A O 1
ATOM 682 N N . LYS A 1 92 ? -7.010 3.918 -7.927 1.00 87.06 92 LYS A N 1
ATOM 683 C CA . LYS A 1 92 ? -8.378 4.027 -7.396 1.00 87.06 92 LYS A CA 1
ATOM 684 C C . LYS A 1 92 ? -9.050 2.663 -7.402 1.00 87.06 92 LYS A C 1
ATOM 686 O O . LYS A 1 92 ? -9.609 2.265 -6.384 1.00 87.06 92 LYS A O 1
ATOM 691 N N . SER A 1 93 ? -8.954 1.953 -8.526 1.00 86.19 93 SER A N 1
ATOM 692 C CA . SER A 1 93 ? -9.472 0.590 -8.665 1.00 86.19 93 SER A CA 1
ATOM 693 C C . SER A 1 93 ? -8.802 -0.354 -7.667 1.00 86.19 93 SER A C 1
ATOM 695 O O . SER A 1 93 ? -9.495 -1.104 -6.981 1.00 86.19 93 SER A O 1
ATOM 697 N N . LEU A 1 94 ? -7.479 -0.240 -7.494 1.00 87.56 94 LEU A N 1
ATOM 698 C CA . LEU A 1 94 ? -6.751 -1.043 -6.512 1.00 87.56 94 LEU A CA 1
ATOM 699 C C . LEU A 1 94 ? -7.218 -0.766 -5.081 1.00 87.56 94 LEU A C 1
ATOM 701 O O . LEU A 1 94 ? -7.540 -1.697 -4.348 1.00 87.56 94 LEU A O 1
ATOM 705 N N . GLY A 1 95 ? -7.288 0.508 -4.689 1.00 88.44 95 GLY A N 1
ATOM 706 C CA . GLY A 1 95 ? -7.755 0.892 -3.359 1.00 88.44 95 GLY A CA 1
ATOM 707 C C . GLY A 1 95 ? -9.189 0.435 -3.093 1.00 88.44 95 GLY A C 1
ATOM 708 O O . GLY A 1 95 ? -9.493 0.017 -1.981 1.00 88.44 95 GLY A O 1
ATOM 709 N N . ALA A 1 96 ? -10.046 0.415 -4.119 1.00 89.19 96 ALA A N 1
ATOM 710 C CA . ALA A 1 96 ? -11.396 -0.125 -4.006 1.00 89.19 96 ALA A CA 1
ATOM 711 C C . ALA A 1 96 ? -11.410 -1.643 -3.759 1.00 89.19 96 ALA A C 1
ATOM 713 O O . ALA A 1 96 ? -12.177 -2.114 -2.921 1.00 89.19 96 ALA A O 1
ATOM 714 N N . VAL A 1 97 ? -10.561 -2.410 -4.454 1.00 89.19 97 VAL A N 1
ATOM 715 C CA . VAL A 1 97 ? -10.404 -3.858 -4.218 1.00 89.19 97 VAL A CA 1
ATOM 716 C C . VAL A 1 97 ? -9.880 -4.116 -2.806 1.00 89.19 97 VAL A C 1
ATOM 718 O O . VAL A 1 97 ? -10.430 -4.952 -2.097 1.00 89.19 97 VAL A O 1
ATOM 721 N N . MET A 1 98 ? -8.860 -3.369 -2.380 1.00 88.12 98 MET A N 1
ATOM 722 C CA . MET A 1 98 ? -8.263 -3.489 -1.048 1.00 88.12 98 MET A CA 1
ATOM 723 C C . MET A 1 98 ? -9.259 -3.157 0.062 1.00 88.12 98 MET A C 1
ATOM 725 O O . MET A 1 98 ? -9.375 -3.913 1.019 1.00 88.12 98 MET A O 1
ATOM 729 N N . GLY A 1 99 ? -9.992 -2.053 -0.084 1.00 86.62 99 GLY A N 1
ATOM 730 C CA . GLY A 1 99 ? -10.960 -1.605 0.908 1.00 86.62 99 GLY A CA 1
ATOM 731 C C . GLY A 1 99 ? -12.186 -2.508 1.028 1.00 86.62 99 GLY A C 1
ATOM 732 O O . GLY A 1 99 ? -12.702 -2.649 2.123 1.00 86.62 99 GLY A O 1
ATOM 733 N N . ARG A 1 100 ? -12.618 -3.158 -0.065 1.00 86.94 100 ARG A N 1
ATOM 734 C CA . ARG A 1 100 ? -13.712 -4.151 -0.051 1.00 86.94 100 ARG A CA 1
ATOM 735 C C . ARG A 1 100 ? -13.300 -5.525 0.474 1.00 86.94 100 ARG A C 1
ATOM 737 O O . ARG A 1 100 ? -14.170 -6.323 0.801 1.00 86.94 100 ARG A O 1
ATOM 744 N N . ALA A 1 101 ? -12.010 -5.848 0.401 1.00 84.69 101 ALA A N 1
ATOM 745 C CA . ALA A 1 101 ? -11.493 -7.127 0.867 1.00 84.69 101 ALA A CA 1
ATOM 746 C C . ALA A 1 101 ? -11.299 -7.151 2.388 1.00 84.69 101 ALA A C 1
ATOM 748 O O . ALA A 1 101 ? -11.355 -8.239 2.958 1.00 84.69 101 ALA A O 1
ATOM 749 N N . ALA A 1 102 ? -11.032 -5.981 2.982 1.00 81.06 102 ALA A N 1
ATOM 750 C CA . ALA A 1 102 ? -10.992 -5.746 4.422 1.00 81.06 102 ALA A CA 1
ATOM 751 C C . ALA A 1 102 ? -12.402 -5.767 5.019 1.00 81.06 102 ALA A C 1
ATOM 753 O O . ALA A 1 102 ? 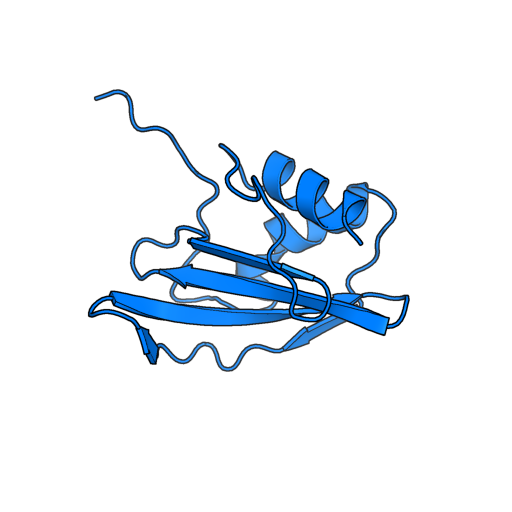-12.589 -6.451 6.049 1.00 81.06 102 ALA A O 1
#

Radius of gyration: 12.6 Å; chains: 1; bounding box: 32×24×41 Å

Foldseek 3Di:
DPPLQWAFWDLQDQACVRCVLLQVLLVVQVKHFDGKDFPSDWDADPNWTKGKIWTQIPVRKIWIFIATPRRHGPFIDINNHTQPPCTDSHSNVNSNSVNVVD

Secondary structure (DSSP, 8-state):
-------B--GGG-STTTTHHHHHHHHTTTPPEEEEEE----EEETTEEEEEEEEEETTS-EEEEEEETTSBEEEEEETTEE-TT---SSHHHHHHHHHHH-

Sequence (102 aa):
MTGNKYATVDFDQINEKGLKSLITAINKTGTTVLEVESSNRATTKDGVKVKTAKLVLQDGQMLTIQVNDTGDISSVKLNGRVIPNAQSPDIKSLGAVMGRAA